Protein AF-0000000071262273 (afdb_homodimer)

Nearest PDB structures (foldseek):
  4j1u-assembly2_D  TM=9.466E-01  e=1.920E-08  Mus musculus
  5w3m-assembly1_E  TM=9.403E-01  e=1.815E-08  Mus musculus
  6rps-assembly2_N  TM=9.252E-01  e=4.199E-08  Homo sapiens
  7s13-assembly2_I  TM=9.298E-01  e=4.441E-08  Rattus
  7s13-assembly1_H  TM=9.304E-01  e=6.211E-08  Rattus

pLDDT: mean 93.53, std 7.14, range [60.22, 98.75]

Organism: Cyprinus carpio (NCBI:txid7962)

Solvent-accessible surface area (backbone atoms only — not comparable to full-atom values): 9678 Å² total; per-residue (Å²): 122,80,54,79,36,57,34,35,29,36,39,35,36,32,67,50,94,59,58,58,60,75,39,22,38,34,35,34,30,25,33,79,89,53,68,80,38,75,45,32,39,40,44,27,60,89,55,74,48,56,34,77,93,43,47,89,38,46,48,77,50,72,42,75,92,70,22,28,42,33,44,35,40,44,79,40,44,75,86,67,43,30,28,62,31,35,25,57,44,72,131,121,82,54,79,36,56,34,37,30,37,40,35,37,33,67,51,92,58,59,58,61,75,40,23,39,33,35,33,30,26,32,79,88,52,68,78,38,76,43,33,37,41,43,27,60,89,56,74,49,56,34,76,94,43,47,89,38,46,49,78,49,73,42,76,91,70,23,26,42,34,46,36,39,43,78,40,45,74,86,67,42,31,26,63,31,33,25,56,45,71,131

InterPro domains:
  IPR013106 Immunoglobulin V-set domain [PF07686] (8-87)
  IPR013106 Immunoglobulin V-set domain [SM00406] (9-88)
  IPR013783 Immunoglobulin-like fold [G3DSA:2.60.40.10] (1-91)
  IPR036179 Immunoglobulin-like domain superfamily [SSF48726] (4-88)
  IPR050199 Immunoglobulin Heavy Variable [PTHR23266] (4-90)

Structure (mmCIF, N/CA/C/O backbone):
data_AF-0000000071262273-model_v1
#
loop_
_entity.id
_entity.type
_entity.pdbx_description
1 polymer 'Immunoglobulin heavy variable 5-1'
#
loop_
_atom_site.group_PDB
_atom_site.id
_atom_site.type_symbol
_atom_site.label_atom_id
_atom_site.label_alt_id
_atom_site.label_comp_id
_atom_site.label_asym_id
_atom_site.label_entity_id
_atom_site.label_seq_id
_atom_site.pdbx_PDB_ins_code
_atom_site.Cartn_x
_atom_site.Cartn_y
_atom_site.Cartn_z
_atom_site.occupancy
_atom_site.B_iso_or_equiv
_atom_site.auth_seq_id
_atom_site.auth_comp_id
_atom_site.auth_asym_id
_atom_site.auth_atom_id
_atom_site.pdbx_PDB_model_num
ATOM 1 N N . SER A 1 1 ? -9.414 20.812 9.547 1 61.47 1 SER A N 1
ATOM 2 C CA . SER A 1 1 ? -10.055 19.625 8.969 1 61.47 1 SER A CA 1
ATOM 3 C C . SER A 1 1 ? -9.016 18.594 8.531 1 61.47 1 SER A C 1
ATOM 5 O O . SER A 1 1 ? -7.988 18.953 7.949 1 61.47 1 SER A O 1
ATOM 7 N N . TYR A 1 2 ? -9.078 17.453 9.195 1 78.38 2 TYR A N 1
ATOM 8 C CA . TYR A 1 2 ? -8.172 16.359 8.891 1 78.38 2 TYR A CA 1
ATOM 9 C C . TYR A 1 2 ? -8.727 15.484 7.77 1 78.38 2 TYR A C 1
ATOM 11 O O . TYR A 1 2 ? -9.688 14.742 7.973 1 78.38 2 TYR A O 1
ATOM 19 N N . VAL A 1 3 ? -8.375 15.805 6.555 1 87.94 3 VAL A N 1
ATOM 20 C CA . VAL A 1 3 ? -8.844 15.062 5.395 1 87.94 3 VAL A CA 1
ATOM 21 C C . VAL A 1 3 ? -7.836 13.977 5.035 1 87.94 3 VAL A C 1
ATOM 23 O O . VAL A 1 3 ? -6.664 14.266 4.777 1 87.94 3 VAL A O 1
ATOM 26 N N . LEU A 1 4 ? -8.352 12.742 5.129 1 90.81 4 LEU A N 1
ATOM 27 C CA . LEU A 1 4 ? -7.5 11.641 4.691 1 90.81 4 LEU A CA 1
ATOM 28 C C . LEU A 1 4 ? -7.406 11.594 3.17 1 90.81 4 LEU A C 1
ATOM 30 O O . LEU A 1 4 ? -8.43 11.633 2.48 1 90.81 4 LEU A O 1
ATOM 34 N N . THR A 1 5 ? -6.234 11.648 2.68 1 93.94 5 THR A N 1
ATOM 35 C CA . THR A 1 5 ? -5.992 11.641 1.242 1 93.94 5 THR A CA 1
ATOM 36 C C . THR A 1 5 ? -5.207 10.398 0.833 1 93.94 5 THR A C 1
ATOM 38 O O . THR A 1 5 ? -4.422 9.867 1.622 1 93.94 5 THR A O 1
ATOM 41 N N . GLN A 1 6 ? -5.449 9.93 -0.366 1 94.19 6 GLN A N 1
ATOM 42 C CA . GLN A 1 6 ? -4.723 8.773 -0.88 1 94.19 6 GLN A CA 1
ATOM 43 C C . GLN A 1 6 ? -3.361 9.18 -1.434 1 94.19 6 GLN A C 1
ATOM 45 O O . GLN A 1 6 ? -3.182 10.312 -1.893 1 94.19 6 GLN A O 1
ATOM 50 N N . PRO A 1 7 ? -2.451 8.25 -1.401 1 96.5 7 PRO A N 1
ATOM 51 C CA . PRO A 1 7 ? -1.136 8.57 -1.963 1 96.5 7 PRO A CA 1
ATOM 52 C C . PRO A 1 7 ? -1.163 8.711 -3.482 1 96.5 7 PRO A C 1
ATOM 54 O O . PRO A 1 7 ? -2.102 8.25 -4.133 1 96.5 7 PRO A O 1
ATOM 57 N N . GLU A 1 8 ? -0.146 9.398 -3.941 1 97.31 8 GLU A N 1
ATOM 58 C CA . GLU A 1 8 ? -0.001 9.562 -5.383 1 97.31 8 GLU A CA 1
ATOM 59 C C . GLU A 1 8 ? 0.471 8.273 -6.047 1 97.31 8 GLU A C 1
ATOM 61 O O . GLU A 1 8 ? 0.018 7.926 -7.141 1 97.31 8 GLU A O 1
ATOM 66 N N . SER A 1 9 ? 1.426 7.633 -5.41 1 98.31 9 SER A N 1
ATOM 67 C CA . SER A 1 9 ? 1.981 6.422 -6.004 1 98.31 9 SER A CA 1
ATOM 68 C C . SER A 1 9 ? 2.574 5.504 -4.941 1 98.31 9 SER A C 1
ATOM 70 O O . SER A 1 9 ? 2.816 5.93 -3.809 1 98.31 9 SER A O 1
ATOM 72 N N . LEU A 1 10 ? 2.773 4.223 -5.328 1 98.38 10 LEU A N 1
ATOM 73 C CA . LEU A 1 10 ? 3.453 3.287 -4.441 1 98.38 10 LEU A CA 1
ATOM 74 C C . LEU A 1 10 ? 4.266 2.275 -5.242 1 98.38 10 LEU A C 1
ATOM 76 O O . LEU A 1 10 ? 3.996 2.049 -6.426 1 98.38 10 LEU A O 1
ATOM 80 N N . THR A 1 11 ? 5.234 1.743 -4.66 1 98.75 11 THR A N 1
ATOM 81 C CA . THR A 1 11 ? 6.047 0.624 -5.117 1 98.75 11 THR A CA 1
ATOM 82 C C . THR A 1 11 ? 6.16 -0.443 -4.031 1 98.75 11 THR A C 1
ATOM 84 O O . THR A 1 11 ? 6.582 -0.155 -2.912 1 98.75 11 THR A O 1
ATOM 87 N N . ILE A 1 12 ? 5.789 -1.612 -4.391 1 98.44 12 ILE A N 1
ATOM 88 C CA . ILE A 1 12 ? 5.785 -2.709 -3.428 1 98.44 12 ILE A CA 1
ATOM 89 C C . ILE A 1 12 ? 6.695 -3.832 -3.924 1 98.44 12 ILE A C 1
ATOM 91 O O . ILE A 1 12 ? 6.613 -4.234 -5.086 1 98.44 12 ILE A O 1
ATOM 95 N N . ASN A 1 13 ? 7.551 -4.273 -3.1 1 98.69 13 ASN A N 1
ATOM 96 C CA . ASN A 1 13 ? 8.492 -5.34 -3.436 1 98.69 13 ASN A CA 1
ATOM 97 C C . ASN A 1 13 ? 8.086 -6.664 -2.795 1 98.69 13 ASN A C 1
ATOM 99 O O . ASN A 1 13 ? 7.984 -6.762 -1.57 1 98.69 13 ASN A O 1
ATOM 103 N N . CYS A 1 14 ? 7.91 -7.641 -3.543 1 97.69 14 CYS A N 1
ATOM 104 C CA . CYS A 1 14 ? 7.645 -9.016 -3.141 1 97.69 14 CYS A CA 1
ATOM 105 C C . CYS A 1 14 ? 8.867 -9.898 -3.367 1 97.69 14 CYS A C 1
ATOM 107 O O . CYS A 1 14 ? 9.148 -10.305 -4.496 1 97.69 14 CYS A O 1
ATOM 109 N N . LYS A 1 15 ? 9.523 -10.133 -2.326 1 97.06 15 LYS A N 1
ATOM 110 C CA . LYS A 1 15 ? 10.68 -11.031 -2.393 1 97.06 15 LYS A CA 1
ATOM 111 C C . LYS A 1 15 ? 10.258 -12.484 -2.219 1 97.06 15 LYS A C 1
ATOM 113 O O . LYS A 1 15 ? 9.547 -12.82 -1.269 1 97.06 15 LYS A O 1
ATOM 118 N N . VAL A 1 16 ? 10.719 -13.266 -3.137 1 95.5 16 VAL A N 1
ATOM 119 C CA . VAL A 1 16 ? 10.258 -14.648 -3.107 1 95.5 16 VAL A CA 1
ATOM 120 C C . VAL A 1 16 ? 11.461 -15.586 -2.979 1 95.5 16 VAL A C 1
ATOM 122 O O . VAL A 1 16 ? 12.602 -15.18 -3.213 1 95.5 16 VAL A O 1
ATOM 125 N N . SER A 1 17 ? 11.141 -16.766 -2.482 1 94.62 17 SER A N 1
ATOM 126 C CA . SER A 1 17 ? 12.188 -17.766 -2.338 1 94.62 17 SER A CA 1
ATOM 127 C C . SER A 1 17 ? 12.297 -18.625 -3.59 1 94.62 17 SER A C 1
ATOM 129 O O . SER A 1 17 ? 13.266 -19.375 -3.748 1 94.62 17 SER A O 1
ATOM 131 N N . TYR A 1 18 ? 11.336 -18.594 -4.469 1 93.31 18 TYR A N 1
ATOM 132 C CA . TYR A 1 18 ? 11.359 -19.359 -5.715 1 93.31 18 TYR A CA 1
ATOM 133 C C . TYR A 1 18 ? 11.938 -18.531 -6.852 1 93.31 18 TYR A C 1
ATOM 135 O O . TYR A 1 18 ? 12.125 -17.312 -6.715 1 93.31 18 TYR A O 1
ATOM 143 N N . SER A 1 19 ? 12.219 -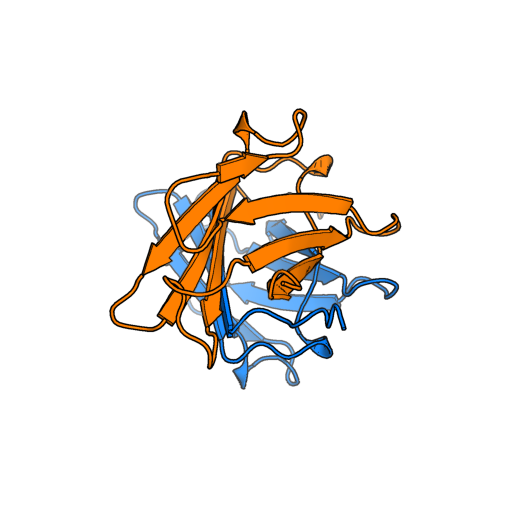19.281 -8.016 1 91.94 19 SER A N 1
ATOM 144 C CA . SER A 1 19 ? 12.688 -18.594 -9.211 1 91.94 19 SER A CA 1
ATOM 145 C C . SER A 1 19 ? 11.555 -17.812 -9.883 1 91.94 19 SER A C 1
ATOM 147 O O . SER A 1 19 ? 10.562 -18.406 -10.32 1 91.94 19 SER A O 1
ATOM 149 N N . VAL A 1 20 ? 11.789 -16.516 -10.086 1 93.19 20 VAL A N 1
ATOM 150 C CA . VAL A 1 20 ? 10.75 -15.672 -10.664 1 93.19 20 VAL A CA 1
ATOM 151 C C . VAL A 1 20 ? 10.656 -15.914 -12.172 1 93.19 20 VAL A C 1
ATOM 153 O O . VAL A 1 20 ? 9.734 -15.43 -12.828 1 93.19 20 VAL A O 1
ATOM 156 N N . THR A 1 21 ? 11.562 -16.656 -12.742 1 90.56 21 THR A N 1
ATOM 157 C CA . THR A 1 21 ? 11.516 -17 -14.156 1 90.56 21 THR A CA 1
ATOM 158 C C . THR A 1 21 ? 10.883 -18.375 -14.359 1 90.56 21 THR A C 1
ATOM 160 O O . THR A 1 21 ? 10.539 -18.75 -15.477 1 90.56 21 THR A O 1
ATOM 163 N N . SER A 1 22 ? 10.695 -19.141 -13.297 1 91.25 22 SER A N 1
ATOM 164 C CA . SER A 1 22 ? 10.125 -20.484 -13.391 1 91.25 22 SER A CA 1
ATOM 165 C C . SER A 1 22 ? 8.672 -20.5 -12.93 1 91.25 22 SER A C 1
ATOM 167 O O . SER A 1 22 ? 7.887 -21.344 -13.375 1 91.25 22 SER A O 1
ATOM 169 N N . TYR A 1 23 ? 8.391 -19.641 -12.031 1 92.62 23 TYR A N 1
ATOM 170 C CA . TYR A 1 23 ? 7.043 -19.609 -11.469 1 92.62 23 TYR A CA 1
ATOM 171 C C . TYR A 1 23 ? 6.41 -18.234 -11.617 1 92.62 23 TYR A C 1
ATOM 173 O O . TYR A 1 23 ? 7.105 -17.219 -11.57 1 92.62 23 TYR A O 1
ATOM 181 N N . GLY A 1 24 ? 5.098 -18.219 -11.797 1 94.44 24 GLY A N 1
ATOM 182 C CA . GLY A 1 24 ? 4.34 -16.984 -11.859 1 94.44 24 GLY A CA 1
ATOM 183 C C . GLY A 1 24 ? 3.924 -16.469 -10.5 1 94.44 24 GLY A C 1
ATOM 184 O O . GLY A 1 24 ? 3.936 -17.219 -9.516 1 94.44 24 GLY A O 1
ATOM 185 N N . THR A 1 25 ? 3.6 -15.273 -10.469 1 96.19 25 THR A N 1
ATOM 186 C CA . THR A 1 25 ? 3.154 -14.633 -9.234 1 96.19 25 THR A CA 1
ATOM 187 C C . THR A 1 25 ? 1.899 -13.805 -9.477 1 96.19 25 THR A C 1
ATOM 189 O O . THR A 1 25 ? 1.844 -13.016 -10.43 1 96.19 25 THR A O 1
ATOM 192 N N . ASP A 1 26 ? 0.919 -13.969 -8.664 1 97.25 26 ASP A N 1
ATOM 193 C CA . ASP A 1 26 ? -0.304 -13.172 -8.664 1 97.25 26 ASP A CA 1
ATOM 194 C C . ASP A 1 26 ? -0.226 -12.039 -7.633 1 97.25 26 ASP A C 1
ATOM 196 O O . ASP A 1 26 ? 0.326 -12.227 -6.547 1 97.25 26 ASP A O 1
ATOM 200 N N . TRP A 1 27 ? -0.804 -10.898 -8 1 97.38 27 TRP A N 1
ATOM 201 C CA . TRP A 1 27 ? -1.052 -9.828 -7.043 1 97.38 27 TRP A CA 1
ATOM 202 C C . TRP A 1 27 ? -2.541 -9.703 -6.738 1 97.38 27 TRP A C 1
ATOM 204 O O . TRP A 1 27 ? -3.373 -9.773 -7.648 1 97.38 27 TRP A O 1
ATOM 214 N N . ILE A 1 28 ? -2.824 -9.492 -5.43 1 97.25 28 ILE A N 1
ATOM 215 C CA . ILE A 1 28 ? -4.188 -9.367 -4.926 1 97.25 28 ILE A CA 1
ATOM 216 C C . ILE A 1 28 ? -4.281 -8.164 -3.986 1 97.25 28 ILE A C 1
ATOM 218 O O . ILE A 1 28 ? -3.361 -7.906 -3.207 1 97.25 28 ILE A O 1
ATOM 222 N N . GLY A 1 29 ? -5.348 -7.477 -4.094 1 96.69 29 GLY A N 1
ATOM 223 C CA . GLY A 1 29 ? -5.605 -6.34 -3.223 1 96.69 29 GLY A CA 1
ATOM 224 C C . GLY A 1 29 ? -6.926 -6.441 -2.484 1 96.69 29 GLY A C 1
ATOM 225 O O . GLY A 1 29 ? -7.898 -6.984 -3.012 1 96.69 29 GLY A O 1
ATOM 226 N N . GLN A 1 30 ? -6.938 -5.895 -1.326 1 95.5 30 GLN A N 1
ATOM 227 C CA . GLN A 1 30 ? -8.164 -5.785 -0.544 1 95.5 30 GLN A CA 1
ATOM 228 C C . GLN A 1 30 ? -8.406 -4.344 -0.103 1 95.5 30 GLN A C 1
ATOM 230 O O . GLN A 1 30 ? -7.855 -3.896 0.906 1 95.5 30 GLN A O 1
ATOM 235 N N . PRO A 1 31 ? -9.266 -3.607 -0.92 1 95 31 PRO A N 1
ATOM 236 C CA . PRO A 1 31 ? -9.625 -2.262 -0.469 1 95 31 PRO A CA 1
ATOM 237 C C . PRO A 1 31 ? -10.273 -2.256 0.912 1 95 31 PRO A C 1
ATOM 239 O O . PRO A 1 31 ? -10.836 -3.27 1.34 1 95 31 PRO A O 1
ATOM 242 N N . ALA A 1 32 ? -10.156 -1.134 1.57 1 91.94 32 ALA A N 1
ATOM 243 C CA . ALA A 1 32 ? -10.703 -1.036 2.92 1 91.94 32 ALA A CA 1
ATOM 244 C C . ALA A 1 32 ? -12.188 -1.408 2.938 1 91.94 32 ALA A C 1
ATOM 246 O O . ALA A 1 32 ? -12.977 -0.872 2.158 1 91.94 32 ALA A O 1
ATOM 247 N N . GLY A 1 33 ? -12.508 -2.326 3.785 1 90.62 33 GLY A N 1
ATOM 248 C CA . GLY A 1 33 ? -13.898 -2.709 3.982 1 90.62 33 GLY A CA 1
ATOM 249 C C . GLY A 1 33 ? -14.453 -3.539 2.842 1 90.62 33 GLY A C 1
ATOM 250 O O . GLY A 1 33 ? -15.664 -3.785 2.779 1 90.62 33 GLY A O 1
ATOM 251 N N . LYS A 1 34 ? -13.727 -3.963 1.863 1 94.31 34 LYS A N 1
ATOM 252 C CA . LYS A 1 34 ? -14.203 -4.691 0.691 1 94.31 34 LYS A CA 1
ATOM 253 C C . LYS A 1 34 ? -13.539 -6.062 0.591 1 94.31 34 LYS A C 1
ATOM 255 O O . LYS A 1 34 ? -12.664 -6.395 1.39 1 94.31 34 LYS A O 1
ATOM 260 N N . ALA A 1 35 ? -14.016 -6.859 -0.325 1 94.94 35 ALA A N 1
ATOM 261 C CA . ALA A 1 35 ? -13.484 -8.203 -0.545 1 94.94 35 ALA A CA 1
ATOM 262 C C . ALA A 1 35 ? -12.172 -8.148 -1.32 1 94.94 35 ALA A C 1
ATOM 264 O O . ALA A 1 35 ? -11.836 -7.129 -1.922 1 94.94 35 ALA A O 1
ATOM 265 N N . LEU A 1 36 ? -11.445 -9.273 -1.26 1 96.06 36 LEU A N 1
ATOM 266 C CA . LEU A 1 36 ? -10.219 -9.438 -2.031 1 96.06 36 LEU A CA 1
ATOM 267 C C . LEU A 1 36 ? -10.5 -9.305 -3.525 1 96.06 36 LEU A C 1
ATOM 269 O O . LEU A 1 36 ? -11.516 -9.789 -4.02 1 96.06 36 LEU A O 1
ATOM 273 N N . GLU A 1 37 ? -9.586 -8.664 -4.184 1 96.62 37 GLU A N 1
ATOM 274 C CA . GLU A 1 37 ? -9.695 -8.492 -5.629 1 96.62 37 GLU A CA 1
ATOM 275 C C . GLU A 1 37 ? -8.375 -8.805 -6.328 1 96.62 37 GLU A C 1
ATOM 277 O O . GLU A 1 37 ? -7.316 -8.352 -5.895 1 96.62 37 GLU A O 1
ATOM 282 N N . TRP A 1 38 ? -8.516 -9.523 -7.434 1 97.44 38 TRP A N 1
ATOM 283 C CA . TRP A 1 38 ? -7.34 -9.82 -8.242 1 97.44 38 TRP A CA 1
ATOM 284 C C . TRP A 1 38 ? -6.875 -8.586 -9 1 97.44 38 TRP A C 1
ATOM 286 O O . TRP A 1 38 ? -7.691 -7.859 -9.578 1 97.44 38 TRP A O 1
ATOM 296 N N . ILE A 1 39 ? -5.52 -8.305 -9.008 1 97.69 39 ILE A N 1
ATOM 297 C CA . ILE A 1 39 ? -4.938 -7.152 -9.688 1 97.69 39 ILE A CA 1
ATOM 298 C C . ILE A 1 39 ? -4.305 -7.594 -11 1 97.69 39 ILE A C 1
ATOM 300 O O . ILE A 1 39 ? -4.574 -7.012 -12.055 1 97.69 39 ILE A O 1
ATOM 304 N N . GLY A 1 40 ? -3.451 -8.617 -10.898 1 97.5 40 GLY A N 1
ATOM 305 C CA . GLY A 1 40 ? -2.744 -9.102 -12.07 1 97.5 40 GLY A CA 1
ATOM 306 C C . GLY A 1 40 ? -1.791 -10.242 -11.766 1 97.5 40 GLY A C 1
ATOM 307 O O . GLY A 1 40 ? -1.621 -10.617 -10.609 1 97.5 40 GLY A O 1
ATOM 308 N N . VAL A 1 41 ? -1.185 -10.773 -12.859 1 96.94 41 VAL A N 1
ATOM 309 C CA . VAL A 1 41 ? -0.263 -11.898 -12.742 1 96.94 41 VAL A CA 1
ATOM 310 C C . VAL A 1 41 ? 0.901 -11.719 -13.711 1 96.94 41 VAL A C 1
ATOM 312 O O . VAL A 1 41 ? 0.721 -11.203 -14.82 1 96.94 41 VAL A O 1
ATOM 315 N N . ILE A 1 42 ? 2.062 -12.094 -13.234 1 96.38 42 ILE A N 1
ATOM 316 C CA . ILE A 1 42 ? 3.232 -12.219 -14.102 1 96.38 42 ILE A CA 1
ATOM 317 C C . ILE A 1 42 ? 3.664 -13.68 -14.172 1 96.38 42 ILE A C 1
ATOM 319 O O . ILE A 1 42 ? 3.939 -14.305 -13.148 1 96.38 42 ILE A O 1
ATOM 323 N N . TRP A 1 43 ? 3.68 -14.211 -15.328 1 94 43 TRP A N 1
ATOM 324 C CA . TRP A 1 43 ? 4.074 -15.602 -15.5 1 94 43 TRP A CA 1
ATOM 325 C C . TRP A 1 43 ? 5.582 -15.711 -15.719 1 94 43 TRP A C 1
ATOM 327 O O . TRP A 1 43 ? 6.266 -14.711 -15.922 1 94 43 TRP A O 1
ATOM 337 N N . SER A 1 44 ? 6.223 -16.969 -15.43 1 81.31 44 SER A N 1
ATOM 338 C CA . SER A 1 44 ? 7.648 -17.25 -15.539 1 81.31 44 SER A CA 1
ATOM 339 C C . SER A 1 44 ? 8.18 -16.906 -16.922 1 81.31 44 SER A C 1
ATOM 341 O O . SER A 1 44 ? 9.305 -16.422 -17.062 1 81.31 44 SER A O 1
ATOM 343 N N . THR A 1 45 ? 7.477 -17.297 -17.859 1 75.94 45 THR A N 1
ATOM 344 C CA . THR A 1 45 ? 7.879 -16.969 -19.219 1 75.94 45 THR A CA 1
ATOM 345 C C . THR A 1 45 ? 7.312 -15.609 -19.625 1 75.94 45 THR A C 1
ATOM 347 O O . THR A 1 45 ? 6.715 -14.906 -18.812 1 75.94 45 THR A O 1
ATOM 350 N N . ARG A 1 46 ? 7.113 -15.375 -20.734 1 69.38 46 ARG A N 1
ATOM 351 C CA . ARG A 1 46 ? 6.527 -14.172 -21.312 1 69.38 46 ARG A CA 1
ATOM 352 C C . ARG A 1 46 ? 5.027 -14.109 -21.047 1 69.38 46 ARG A C 1
ATOM 354 O O . ARG A 1 46 ? 4.363 -15.148 -20.969 1 69.38 46 ARG A O 1
ATOM 361 N N . GLY A 1 47 ? 4.586 -13.094 -20.344 1 89.88 47 GLY A N 1
ATOM 362 C CA . GLY A 1 47 ? 3.158 -12.828 -20.281 1 89.88 47 GLY A CA 1
ATOM 363 C C . GLY A 1 47 ? 2.754 -12.047 -19.047 1 89.88 47 GLY A C 1
ATOM 364 O O . GLY A 1 47 ? 3.361 -12.195 -17.984 1 89.88 47 GLY A O 1
ATOM 365 N N . LEU A 1 48 ? 1.906 -11.227 -19.219 1 94.38 48 LEU A N 1
ATOM 366 C CA . LEU A 1 48 ? 1.333 -10.336 -18.219 1 94.38 48 LEU A CA 1
ATOM 367 C C . LEU A 1 48 ? -0.168 -10.172 -18.438 1 94.38 48 LEU A C 1
ATOM 369 O O . LEU A 1 48 ? -0.634 -10.125 -19.578 1 94.38 48 LEU A O 1
ATOM 373 N N . ALA A 1 49 ? -0.852 -10.328 -17.344 1 96.31 49 ALA A N 1
ATOM 374 C CA . ALA A 1 49 ? -2.273 -9.992 -17.422 1 96.31 49 ALA A CA 1
ATOM 375 C C . ALA A 1 49 ? -2.697 -9.133 -16.234 1 96.31 49 ALA A C 1
ATOM 377 O O . ALA A 1 49 ? -2.195 -9.305 -15.117 1 96.31 49 ALA A O 1
ATOM 378 N N . TYR A 1 50 ? -3.639 -8.234 -16.547 1 97.5 50 TYR A N 1
ATOM 379 C CA . TYR A 1 50 ? -4.215 -7.371 -15.523 1 97.5 50 TYR A CA 1
ATOM 380 C C . TYR A 1 50 ? -5.734 -7.457 -15.523 1 97.5 50 TYR A C 1
ATOM 382 O O . TYR A 1 50 ? -6.348 -7.711 -16.562 1 97.5 50 TYR A O 1
ATOM 390 N N . LYS A 1 51 ? -6.266 -7.273 -14.273 1 97.31 51 LYS A N 1
ATOM 391 C CA . LYS A 1 51 ? -7.684 -6.922 -14.266 1 97.31 51 LYS A CA 1
ATOM 392 C C . LYS A 1 51 ? -7.949 -5.672 -15.102 1 97.31 51 LYS A C 1
ATOM 394 O O . LYS A 1 51 ? -7.262 -4.66 -14.945 1 97.31 51 LYS A O 1
ATOM 399 N N . ASP A 1 52 ? -8.992 -5.652 -15.883 1 96.88 52 ASP A N 1
ATOM 400 C CA . ASP A 1 52 ? -9.227 -4.602 -16.875 1 96.88 52 ASP A CA 1
ATOM 401 C C . ASP A 1 52 ? -9.336 -3.234 -16.188 1 96.88 52 ASP A C 1
ATOM 403 O O . ASP A 1 52 ? -8.742 -2.26 -16.656 1 96.88 52 ASP A O 1
ATOM 407 N N . SER A 1 53 ? -9.984 -3.145 -15.148 1 94.62 53 SER A N 1
ATOM 408 C CA . SER A 1 53 ? -10.242 -1.86 -14.5 1 94.62 53 SER A CA 1
ATOM 409 C C . SER A 1 53 ? -8.992 -1.326 -13.812 1 94.62 53 SER A C 1
ATOM 411 O O . SER A 1 53 ? -8.945 -0.16 -13.414 1 94.62 53 SER A O 1
ATOM 413 N N . LEU A 1 54 ? -7.91 -2.205 -13.703 1 96 54 LEU A N 1
ATOM 414 C CA . LEU A 1 54 ? -6.727 -1.804 -12.953 1 96 54 LEU A CA 1
ATOM 415 C C . LEU A 1 54 ? -5.5 -1.744 -13.852 1 96 54 LEU A C 1
ATOM 417 O O . LEU A 1 54 ? -4.395 -1.453 -13.391 1 96 54 LEU A O 1
ATOM 421 N N . ARG A 1 55 ? -5.703 -1.957 -15.133 1 95.38 55 ARG A N 1
ATOM 422 C CA . ARG A 1 55 ? -4.598 -2.07 -16.078 1 95.38 55 ARG A CA 1
ATOM 423 C C . ARG A 1 55 ? -3.859 -0.745 -16.219 1 95.38 55 ARG A C 1
ATOM 425 O O . ARG A 1 55 ? -2.646 -0.725 -16.438 1 95.38 55 ARG A O 1
ATOM 432 N N . SER A 1 56 ? -4.574 0.347 -16.109 1 95.12 56 SER A N 1
ATOM 433 C CA . SER A 1 56 ? -3.945 1.65 -16.297 1 95.12 56 SER A CA 1
ATOM 434 C C . SER A 1 56 ? -3.293 2.141 -15.008 1 95.12 56 SER A C 1
ATOM 436 O O . SER A 1 56 ? -2.521 3.102 -15.023 1 95.12 56 SER A O 1
ATOM 438 N N . LYS A 1 57 ? -3.604 1.486 -13.906 1 96.69 57 LYS A N 1
ATOM 439 C CA . LYS A 1 57 ? -3.154 1.958 -12.602 1 96.69 57 LYS A CA 1
ATOM 440 C C . LYS A 1 57 ? -1.875 1.245 -12.164 1 96.69 57 LYS A C 1
ATOM 442 O O . LYS A 1 57 ? -1.048 1.82 -11.453 1 96.69 57 LYS A O 1
ATOM 447 N N . PHE A 1 58 ? -1.733 0.002 -12.625 1 98.12 58 PHE A N 1
ATOM 448 C CA . PHE A 1 58 ? -0.671 -0.807 -12.039 1 98.12 58 PHE A CA 1
ATOM 449 C C . PHE A 1 58 ? 0.269 -1.331 -13.117 1 98.12 58 PHE A C 1
ATOM 451 O O . PHE A 1 58 ? -0.138 -1.517 -14.266 1 98.12 58 PHE A O 1
ATOM 458 N N . SER A 1 59 ? 1.497 -1.593 -12.719 1 97.62 59 SER A N 1
ATOM 459 C CA . SER A 1 59 ? 2.492 -2.334 -13.484 1 97.62 59 SER A CA 1
ATOM 460 C C . SER A 1 59 ? 3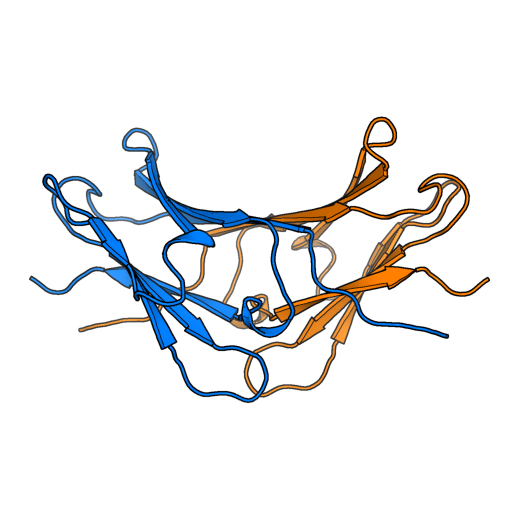.178 -3.391 -12.625 1 97.62 59 SER A C 1
ATOM 462 O O . SER A 1 59 ? 3.465 -3.156 -11.453 1 97.62 59 SER A O 1
ATOM 464 N N . ILE A 1 60 ? 3.381 -4.504 -13.203 1 97.75 60 ILE A N 1
ATOM 465 C CA . ILE A 1 60 ? 4.086 -5.594 -12.539 1 97.75 60 ILE A CA 1
ATOM 466 C C . ILE A 1 60 ? 5.391 -5.891 -13.281 1 97.75 60 ILE A C 1
ATOM 468 O O . ILE A 1 60 ? 5.387 -6.09 -14.5 1 97.75 60 ILE A O 1
ATOM 472 N N . THR A 1 61 ? 6.5 -5.875 -12.562 1 96.88 61 THR A N 1
ATOM 473 C CA . THR A 1 61 ? 7.797 -6.199 -13.141 1 96.88 61 THR A CA 1
ATOM 474 C C . THR A 1 61 ? 8.562 -7.164 -12.25 1 96.88 61 THR A C 1
ATOM 476 O O . THR A 1 61 ? 8.117 -7.484 -11.141 1 96.88 61 THR A O 1
ATOM 479 N N . ARG A 1 62 ? 9.68 -7.715 -12.766 1 95.31 62 ARG A N 1
ATOM 480 C CA . ARG A 1 62 ? 10.516 -8.609 -11.969 1 95.31 62 ARG A CA 1
ATOM 481 C C . ARG A 1 62 ? 11.969 -8.133 -11.961 1 95.31 62 ARG A C 1
ATOM 483 O O . ARG A 1 62 ? 12.453 -7.594 -12.961 1 95.31 62 ARG A O 1
ATOM 490 N N . ASP A 1 63 ? 12.547 -8.227 -10.867 1 95.38 63 ASP A N 1
ATOM 491 C CA . ASP A 1 63 ? 13.992 -8.156 -10.727 1 95.38 63 ASP A CA 1
ATOM 492 C C . ASP A 1 63 ? 14.594 -9.539 -10.477 1 95.38 63 ASP A C 1
ATOM 494 O O . ASP A 1 63 ? 14.586 -10.039 -9.352 1 95.38 63 ASP A O 1
ATOM 498 N N . THR A 1 64 ? 15.148 -10.148 -11.492 1 93.69 64 THR A N 1
ATOM 499 C CA . THR A 1 64 ? 15.594 -11.531 -11.445 1 93.69 64 THR A CA 1
ATOM 500 C C . THR A 1 64 ? 16.812 -11.68 -10.531 1 93.69 64 THR A C 1
ATOM 502 O O . THR A 1 64 ? 16.984 -12.711 -9.883 1 93.69 64 THR A O 1
ATOM 505 N N . SER A 1 65 ? 17.625 -10.625 -10.461 1 95.38 65 SER A N 1
ATOM 506 C CA . SER A 1 65 ? 18.844 -10.703 -9.664 1 95.38 65 SER A CA 1
ATOM 507 C C . SER A 1 65 ? 18.531 -10.859 -8.18 1 95.38 65 SER A C 1
ATOM 509 O O . SER A 1 65 ? 19.297 -11.492 -7.441 1 95.38 65 SER A O 1
ATOM 511 N N . SER A 1 66 ? 17.391 -10.352 -7.699 1 95.69 66 SER A N 1
ATOM 512 C CA . SER A 1 66 ? 17.031 -10.438 -6.285 1 95.69 66 SER A CA 1
ATOM 513 C C . SER A 1 66 ? 15.797 -11.305 -6.078 1 95.69 66 SER A C 1
ATOM 515 O O . SER A 1 66 ? 15.258 -11.383 -4.973 1 95.69 66 SER A O 1
ATOM 517 N N . ASN A 1 67 ? 15.305 -11.961 -7.117 1 95.56 67 ASN A N 1
ATOM 518 C CA . ASN A 1 67 ? 14.078 -12.742 -7.098 1 95.56 67 ASN A CA 1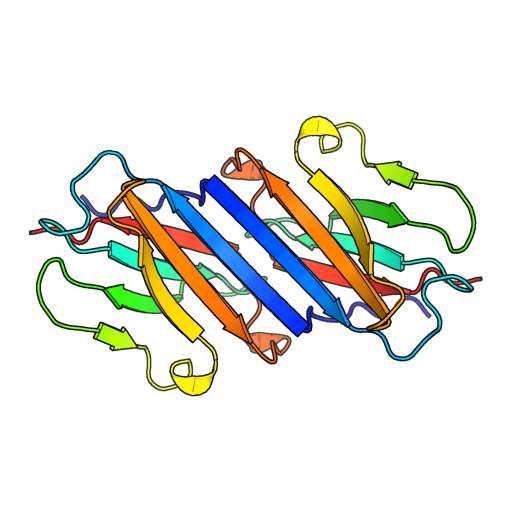
ATOM 519 C C . ASN A 1 67 ? 12.93 -11.969 -6.449 1 95.56 67 ASN A C 1
ATOM 521 O O . ASN A 1 67 ? 12.289 -12.469 -5.52 1 95.56 67 ASN A O 1
ATOM 525 N N . THR A 1 68 ? 12.75 -10.805 -7.02 1 97.06 68 THR A N 1
ATOM 526 C CA . THR A 1 68 ? 11.727 -9.898 -6.508 1 97.06 68 THR A CA 1
ATOM 527 C C . THR A 1 68 ? 10.703 -9.57 -7.59 1 97.06 68 THR A C 1
ATOM 529 O O . THR A 1 68 ? 11.07 -9.281 -8.734 1 97.06 68 THR A O 1
ATOM 532 N N . ILE A 1 69 ? 9.422 -9.688 -7.215 1 97.38 69 ILE A N 1
ATOM 533 C CA . ILE A 1 69 ? 8.336 -9.195 -8.062 1 97.38 69 ILE A CA 1
ATOM 534 C C . ILE A 1 69 ? 7.855 -7.84 -7.547 1 97.38 69 ILE A C 1
ATOM 536 O O . ILE A 1 69 ? 7.594 -7.68 -6.355 1 97.38 69 ILE A O 1
ATOM 540 N N . ILE A 1 70 ? 7.754 -6.859 -8.484 1 98.44 70 ILE A N 1
ATOM 541 C CA . ILE A 1 70 ? 7.473 -5.484 -8.086 1 98.44 70 ILE A CA 1
ATOM 542 C C . ILE A 1 70 ? 6.105 -5.062 -8.625 1 98.44 70 ILE A C 1
ATOM 544 O O . ILE A 1 70 ? 5.82 -5.227 -9.812 1 98.44 70 ILE A O 1
ATOM 548 N N . LEU A 1 71 ? 5.254 -4.598 -7.715 1 98.56 71 LEU A N 1
ATOM 549 C CA . LEU A 1 71 ? 4.008 -3.949 -8.094 1 98.56 71 LEU A CA 1
ATOM 550 C C . LEU A 1 71 ? 4.125 -2.432 -7.984 1 98.56 71 LEU A C 1
ATOM 552 O O . LEU A 1 71 ? 4.488 -1.91 -6.926 1 98.56 71 LEU A O 1
ATOM 556 N N . GLN A 1 72 ? 3.873 -1.742 -9.039 1 98.69 72 GLN A N 1
ATOM 557 C CA . GLN A 1 72 ? 3.895 -0.283 -9.031 1 98.69 72 GLN A CA 1
ATOM 558 C C . GLN A 1 72 ? 2.518 0.287 -9.359 1 98.69 72 GLN A C 1
ATOM 560 O O . GLN A 1 72 ? 1.901 -0.096 -10.359 1 98.69 72 GLN A O 1
ATOM 565 N N . GLY A 1 73 ? 2.043 1.176 -8.492 1 98.31 73 GLY A N 1
ATOM 566 C CA . GLY A 1 73 ? 0.821 1.922 -8.742 1 98.31 73 GLY A CA 1
ATOM 567 C C . GLY A 1 73 ? 1.06 3.404 -8.953 1 98.31 73 GLY A C 1
ATOM 568 O O . GLY A 1 73 ? 1.919 4 -8.297 1 98.31 73 GLY A O 1
ATOM 569 N N . LYS A 1 74 ? 0.259 3.967 -9.789 1 97.38 74 LYS A N 1
ATOM 570 C CA . LYS A 1 74 ? 0.389 5.395 -10.062 1 97.38 74 LYS A CA 1
ATOM 571 C C . LYS A 1 74 ? -0.973 6.082 -10.062 1 97.38 74 LYS A C 1
ATOM 573 O O . LYS A 1 74 ? -2 5.434 -10.281 1 97.38 74 LYS A O 1
ATOM 578 N N . ASN A 1 75 ? -0.885 7.406 -9.797 1 95.56 75 ASN A N 1
ATOM 579 C CA . ASN A 1 75 ? -2.102 8.211 -9.789 1 95.56 75 ASN A CA 1
ATOM 580 C C . ASN A 1 75 ? -3.221 7.527 -9.008 1 95.56 75 ASN A C 1
ATOM 582 O O . ASN A 1 75 ? -4.336 7.383 -9.508 1 95.56 75 ASN A O 1
ATOM 586 N N . MET A 1 76 ? -2.824 7.141 -7.816 1 94.38 76 MET A N 1
ATOM 587 C CA . MET A 1 76 ? -3.705 6.309 -7.004 1 94.38 76 MET A CA 1
ATOM 588 C C . MET A 1 76 ? -4.914 7.102 -6.523 1 94.38 76 MET A C 1
ATOM 590 O O . MET A 1 76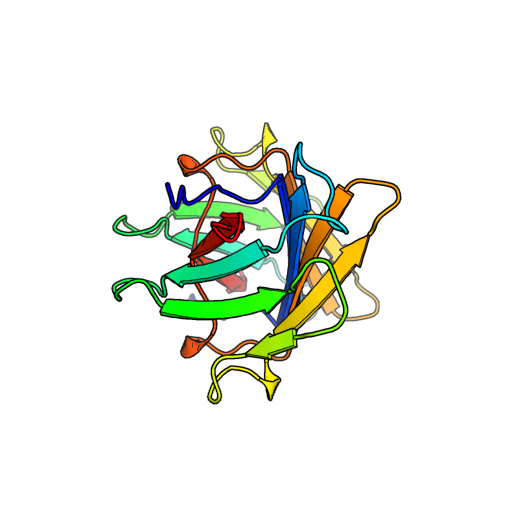 ? -4.766 8.203 -5.992 1 94.38 76 MET A O 1
ATOM 594 N N . GLN A 1 77 ? -6.141 6.527 -6.734 1 91.88 77 GLN A N 1
ATOM 595 C CA . GLN A 1 77 ? -7.391 7.031 -6.168 1 91.88 77 GLN A CA 1
ATOM 596 C C . GLN A 1 77 ? -7.824 6.199 -4.969 1 91.88 77 GLN A C 1
ATOM 598 O O . GLN A 1 77 ? -7.281 5.121 -4.723 1 91.88 77 GLN A O 1
ATOM 603 N N . ALA A 1 78 ? -8.781 6.734 -4.281 1 86.06 78 ALA A N 1
ATOM 604 C CA . ALA A 1 78 ? -9.25 6.059 -3.076 1 86.06 78 ALA A CA 1
ATOM 605 C C . ALA A 1 78 ? -9.641 4.613 -3.373 1 86.06 78 ALA A C 1
ATOM 607 O O . ALA A 1 78 ? -9.367 3.713 -2.578 1 86.06 78 ALA A O 1
ATOM 608 N N . GLU A 1 79 ? -10.188 4.398 -4.547 1 87.19 79 GLU A N 1
ATOM 609 C CA . GLU A 1 79 ? -10.695 3.076 -4.902 1 87.19 79 GLU A CA 1
ATOM 610 C C . GLU A 1 79 ? -9.562 2.121 -5.25 1 87.19 79 GLU A C 1
ATOM 612 O O . GLU A 1 79 ? -9.758 0.905 -5.297 1 87.19 79 GLU A O 1
ATOM 617 N N . ASP A 1 80 ? -8.367 2.711 -5.488 1 91.38 80 ASP A N 1
ATOM 618 C CA . ASP A 1 80 ? -7.227 1.905 -5.898 1 91.38 80 ASP A CA 1
ATOM 619 C C . ASP A 1 80 ? -6.414 1.451 -4.688 1 91.38 80 ASP A C 1
ATOM 621 O O . ASP A 1 80 ? -5.598 0.532 -4.789 1 91.38 80 ASP A O 1
ATOM 625 N N . THR A 1 81 ? -6.609 2.137 -3.578 1 93.5 81 THR A N 1
ATOM 626 C CA . THR A 1 81 ? -5.828 1.813 -2.389 1 93.5 81 THR A CA 1
ATOM 627 C C . THR A 1 81 ? -6.312 0.509 -1.762 1 93.5 81 THR A C 1
ATOM 629 O O . THR A 1 81 ? -7.512 0.237 -1.728 1 93.5 81 THR A O 1
ATOM 632 N N . ALA A 1 82 ? -5.375 -0.304 -1.319 1 96.25 82 ALA A N 1
ATOM 633 C CA . ALA A 1 82 ? -5.688 -1.637 -0.809 1 96.25 82 ALA A CA 1
ATOM 634 C C . ALA A 1 82 ? -4.566 -2.156 0.087 1 96.25 82 ALA A C 1
ATOM 636 O O . ALA A 1 82 ? -3.477 -1.578 0.128 1 96.25 82 ALA A O 1
ATOM 637 N N . VAL A 1 83 ? -4.969 -3.158 0.883 1 97 83 VAL A N 1
ATOM 638 C CA . VAL A 1 83 ? -3.934 -4.051 1.391 1 97 83 VAL A CA 1
ATOM 639 C C . VAL A 1 83 ? -3.482 -5 0.283 1 97 83 VAL A C 1
ATOM 641 O O . VAL A 1 83 ? -4.309 -5.648 -0.366 1 97 83 VAL A O 1
ATOM 644 N N . TYR A 1 84 ? -2.141 -5.121 0.104 1 97.06 84 TYR A N 1
ATOM 645 C CA . TYR A 1 84 ? -1.653 -5.895 -1.031 1 97.06 84 TYR A CA 1
ATOM 646 C C . TYR A 1 84 ? -0.997 -7.191 -0.567 1 97.06 84 TYR A C 1
ATOM 648 O O . TYR A 1 84 ? -0.274 -7.203 0.432 1 97.06 84 TYR A O 1
ATOM 656 N N . TYR A 1 85 ? -1.271 -8.219 -1.338 1 96.88 85 TYR A N 1
ATOM 657 C CA . TYR A 1 85 ? -0.688 -9.547 -1.176 1 96.88 85 TYR A CA 1
ATOM 658 C C . TYR A 1 85 ? -0.154 -10.07 -2.502 1 96.88 85 TYR A C 1
ATOM 660 O O . TYR A 1 85 ? -0.533 -9.586 -3.57 1 96.88 85 TYR A O 1
ATOM 668 N N . PHE A 1 86 ? 0.713 -10.961 -2.379 1 97.06 86 PHE A N 1
ATOM 669 C CA . PHE A 1 86 ? 1.094 -11.703 -3.576 1 97.06 86 PHE A CA 1
ATOM 670 C C . PHE A 1 86 ? 1.092 -13.203 -3.307 1 97.06 86 PHE A C 1
ATOM 672 O O . PHE A 1 86 ? 1.088 -13.633 -2.15 1 97.06 86 PHE A O 1
ATOM 679 N N . ALA A 1 87 ? 0.991 -14 -4.348 1 96.44 87 ALA A N 1
ATOM 680 C CA . ALA A 1 87 ? 1.006 -15.461 -4.242 1 96.44 87 ALA A CA 1
ATOM 681 C C . ALA A 1 87 ? 1.674 -16.094 -5.461 1 96.44 87 ALA A C 1
ATOM 683 O O . ALA A 1 87 ? 1.554 -15.578 -6.578 1 96.44 87 ALA A O 1
ATOM 684 N N . ARG A 1 88 ? 2.354 -17.125 -5.133 1 94.94 88 ARG A N 1
ATOM 685 C CA . ARG A 1 88 ? 2.891 -17.891 -6.254 1 94.94 88 ARG A CA 1
ATOM 686 C C . ARG A 1 88 ? 1.771 -18.516 -7.07 1 94.94 88 ARG A C 1
ATOM 688 O O . ARG A 1 88 ? 0.831 -19.094 -6.508 1 94.94 88 ARG A O 1
ATOM 695 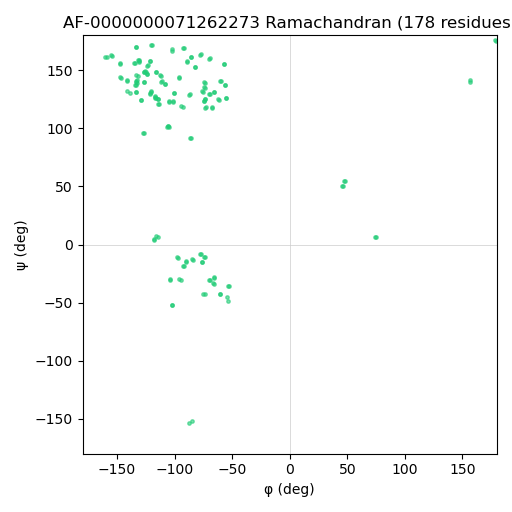N N . GLU A 1 89 ? 1.929 -18.281 -8.32 1 88.94 89 GLU A N 1
ATOM 696 C CA . GLU A 1 89 ? 0.939 -18.906 -9.195 1 88.94 89 GLU A CA 1
ATOM 697 C C . GLU A 1 89 ? 1.091 -20.422 -9.195 1 88.94 89 GLU A C 1
ATOM 699 O O . GLU A 1 89 ? 2.209 -20.953 -9.234 1 88.94 89 GLU A O 1
ATOM 704 N N . SER A 1 90 ? -0.013 -21.172 -8.734 1 75.31 90 SER A N 1
ATOM 705 C CA . SER A 1 90 ? 0.043 -22.641 -8.719 1 75.31 90 SER A CA 1
ATOM 706 C C . SER A 1 90 ? 0.218 -23.203 -10.125 1 75.31 90 SER A C 1
ATOM 708 O O . SER A 1 90 ? -0.231 -22.594 -11.102 1 75.31 90 SER A O 1
ATOM 710 N N . LYS A 1 91 ? 1.326 -24.078 -10.297 1 60.53 91 LYS A N 1
ATOM 711 C CA . LYS A 1 91 ? 1.438 -24.844 -11.531 1 60.53 91 LYS A CA 1
ATOM 712 C C . LYS A 1 91 ? 0.163 -25.641 -11.812 1 60.53 91 LYS A C 1
ATOM 714 O O . LYS A 1 91 ? -0.554 -26.016 -10.875 1 60.53 91 LYS A O 1
ATOM 719 N N . SER B 1 1 ? -1.437 -24.906 -3.58 1 61.88 1 SER B N 1
ATOM 720 C CA . SER B 1 1 ? -1.938 -24.078 -2.492 1 61.88 1 SER B CA 1
ATOM 721 C C . SER B 1 1 ? -1.608 -22.609 -2.725 1 61.88 1 SER B C 1
ATOM 723 O O . SER B 1 1 ? -0.506 -22.281 -3.166 1 61.88 1 SER B O 1
ATOM 725 N N . TYR B 1 2 ? -2.664 -21.812 -2.873 1 78.69 2 TYR B N 1
ATOM 726 C CA . TYR B 1 2 ? -2.531 -20.375 -3.084 1 78.69 2 TYR B CA 1
ATOM 727 C C . TYR B 1 2 ? -2.42 -19.641 -1.756 1 78.69 2 TYR B C 1
ATOM 729 O O . TYR B 1 2 ? -3.408 -19.5 -1.028 1 78.69 2 TYR B O 1
ATOM 737 N N . VAL B 1 3 ? -1.218 -19.438 -1.295 1 88.19 3 VAL B N 1
ATOM 738 C CA . VAL B 1 3 ? -0.97 -18.75 -0.032 1 88.19 3 VAL B CA 1
ATOM 739 C C . VAL B 1 3 ? -0.712 -17.266 -0.291 1 88.19 3 VAL B C 1
ATOM 741 O O . VAL B 1 3 ? 0.203 -16.906 -1.037 1 88.19 3 VAL B O 1
ATOM 744 N N . LEU B 1 4 ? -1.615 -16.484 0.311 1 91.06 4 LEU B N 1
ATOM 745 C CA . LEU B 1 4 ? -1.384 -15.047 0.226 1 91.06 4 LEU B CA 1
ATOM 746 C C . LEU B 1 4 ? -0.255 -14.625 1.159 1 91.06 4 LEU B C 1
ATOM 748 O O . LEU B 1 4 ? -0.254 -14.977 2.34 1 91.06 4 LEU B O 1
ATOM 752 N N . THR B 1 5 ? 0.713 -14.016 0.623 1 94.06 5 THR B N 1
ATOM 753 C CA . THR B 1 5 ? 1.874 -13.562 1.383 1 94.06 5 THR B CA 1
ATOM 754 C C . THR B 1 5 ? 1.982 -12.039 1.354 1 94.06 5 THR B C 1
ATOM 756 O O . THR B 1 5 ? 1.554 -11.398 0.391 1 94.06 5 THR B O 1
ATOM 759 N N . GLN B 1 6 ? 2.506 -11.477 2.408 1 94.25 6 GLN B N 1
ATOM 760 C CA . GLN B 1 6 ? 2.703 -10.031 2.471 1 94.25 6 GLN B CA 1
ATOM 761 C C . GLN B 1 6 ? 3.986 -9.617 1.754 1 94.25 6 GLN B C 1
ATOM 763 O O . GLN B 1 6 ? 4.934 -10.398 1.67 1 94.25 6 GLN B O 1
ATOM 768 N N . PRO B 1 7 ? 3.984 -8.414 1.278 1 96.5 7 PRO B N 1
ATOM 769 C CA . PRO B 1 7 ? 5.207 -7.953 0.62 1 96.5 7 PRO B CA 1
ATOM 770 C C . PRO B 1 7 ? 6.359 -7.742 1.6 1 96.5 7 PRO B C 1
ATOM 772 O O . PRO B 1 7 ? 6.137 -7.629 2.809 1 96.5 7 PRO B O 1
ATOM 775 N N . GLU B 1 8 ? 7.531 -7.73 1.021 1 97.31 8 GLU B N 1
ATOM 776 C CA . GLU B 1 8 ? 8.727 -7.484 1.819 1 97.31 8 GLU B CA 1
ATOM 777 C C . GLU B 1 8 ? 8.844 -6.012 2.195 1 97.31 8 GLU B C 1
ATOM 779 O O . GLU B 1 8 ? 9.242 -5.68 3.312 1 97.31 8 GLU B O 1
ATOM 784 N N . SER B 1 9 ? 8.562 -5.156 1.229 1 98.38 9 SER B N 1
ATOM 785 C CA . SER B 1 9 ? 8.719 -3.727 1.48 1 98.38 9 SER B CA 1
ATOM 786 C C . SER B 1 9 ? 7.82 -2.904 0.563 1 98.38 9 SER B C 1
ATOM 788 O O . SER B 1 9 ? 7.316 -3.412 -0.442 1 98.38 9 SER B O 1
ATOM 790 N N . LEU B 1 10 ? 7.613 -1.63 0.943 1 98.38 10 LEU B N 1
ATOM 791 C CA . LEU B 1 10 ? 6.879 -0.71 0.082 1 98.38 10 LEU B CA 1
ATOM 792 C C . LEU B 1 10 ? 7.398 0.715 0.239 1 98.38 10 LEU B C 1
ATOM 794 O O . LEU B 1 10 ? 8.016 1.048 1.254 1 98.38 10 LEU B O 1
ATOM 798 N N . THR B 1 11 ? 7.219 1.49 -0.704 1 98.75 11 THR B N 1
ATOM 799 C CA . THR B 1 11 ? 7.441 2.932 -0.748 1 98.75 11 THR B CA 1
ATOM 800 C C . THR B 1 11 ? 6.211 3.652 -1.293 1 98.75 11 THR B C 1
ATOM 802 O O . THR B 1 11 ? 5.746 3.352 -2.395 1 98.75 11 THR B O 1
ATOM 805 N N . ILE B 1 12 ? 5.734 4.551 -0.544 1 98.44 12 ILE B N 1
ATOM 806 C CA . ILE B 1 12 ? 4.52 5.273 -0.92 1 98.44 12 ILE B CA 1
ATOM 807 C C . ILE B 1 12 ? 4.816 6.77 -1.003 1 98.44 12 ILE B C 1
ATOM 809 O O . ILE B 1 12 ? 5.434 7.336 -0.1 1 98.44 12 ILE B O 1
ATOM 813 N N . ASN B 1 13 ? 4.445 7.367 -2.047 1 98.75 13 ASN B N 1
ATOM 814 C CA . ASN B 1 13 ? 4.664 8.797 -2.27 1 98.75 13 ASN B CA 1
ATOM 815 C C . ASN B 1 13 ? 3.375 9.594 -2.094 1 98.75 13 ASN B C 1
ATOM 817 O O . ASN B 1 13 ? 2.393 9.359 -2.797 1 98.75 13 ASN B O 1
ATOM 821 N N . CYS B 1 14 ? 3.369 10.508 -1.252 1 97.69 14 CYS B N 1
ATOM 822 C CA . CYS B 1 14 ? 2.305 11.477 -1.012 1 97.69 14 CYS B CA 1
ATOM 823 C C . CYS B 1 14 ? 2.678 12.844 -1.56 1 97.69 14 CYS B C 1
ATOM 825 O O . CYS B 1 14 ? 3.455 13.578 -0.94 1 97.69 14 CYS B O 1
ATOM 827 N N . LYS B 1 15 ? 2.135 13.117 -2.65 1 97.12 15 LYS B N 1
ATOM 828 C CA . LYS B 1 15 ? 2.352 14.438 -3.244 1 97.12 15 LYS B CA 1
ATOM 829 C C . LYS B 1 15 ? 1.331 15.445 -2.727 1 97.12 15 LYS B C 1
ATOM 831 O O . LYS B 1 15 ? 0.126 15.188 -2.752 1 97.12 15 LYS B O 1
ATOM 836 N N . VAL B 1 16 ? 1.88 16.531 -2.281 1 95.62 16 VAL B N 1
ATOM 837 C CA . VAL B 1 16 ? 0.981 17.5 -1.661 1 95.62 16 VAL B CA 1
ATOM 838 C C . VAL B 1 16 ? 1.064 18.828 -2.404 1 95.62 16 VAL B C 1
ATOM 840 O O . VAL B 1 16 ? 1.995 19.062 -3.18 1 95.62 16 VAL B O 1
ATOM 843 N N . SER B 1 17 ? -0.017 19.578 -2.225 1 94.75 17 SER B N 1
ATOM 844 C CA . SER B 1 17 ? -0.054 20.906 -2.852 1 94.75 17 SER B CA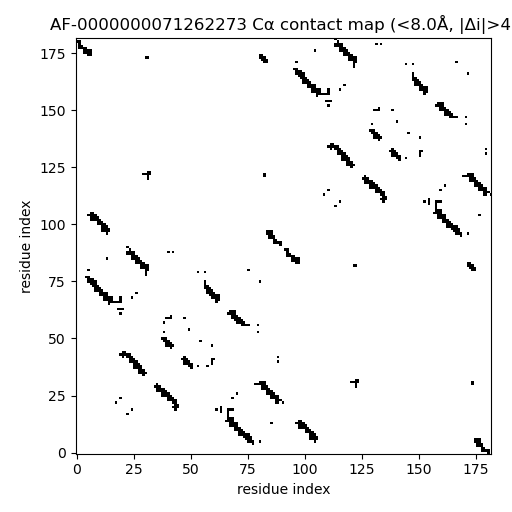 1
ATOM 845 C C . SER B 1 17 ? 0.521 21.969 -1.927 1 94.75 17 SER B C 1
ATOM 847 O O . SER B 1 17 ? 0.789 23.094 -2.357 1 94.75 17 SER B O 1
ATOM 849 N N . TYR B 1 18 ? 0.679 21.688 -0.667 1 93.38 18 TYR B N 1
ATOM 850 C CA . TYR B 1 18 ? 1.24 22.625 0.297 1 93.38 18 TYR B CA 1
ATOM 851 C C . TYR B 1 18 ? 2.748 22.453 0.423 1 93.38 18 TYR B C 1
ATOM 853 O O . TYR B 1 18 ? 3.303 21.469 -0.07 1 93.38 18 TYR B O 1
ATOM 861 N N . SER B 1 19 ? 3.385 23.484 1.153 1 92.12 19 SER B N 1
ATOM 862 C CA . SER B 1 19 ? 4.812 23.391 1.43 1 92.12 19 SER B CA 1
ATOM 863 C C . SER B 1 19 ? 5.094 22.344 2.514 1 92.12 19 SER B C 1
ATOM 865 O O . SER B 1 19 ? 4.645 22.5 3.65 1 92.12 19 SER B O 1
ATOM 867 N N . VAL B 1 20 ? 5.969 21.391 2.188 1 93.31 20 VAL B N 1
ATOM 868 C CA . VAL B 1 20 ? 6.254 20.297 3.125 1 93.31 20 VAL B CA 1
ATOM 869 C C . VAL B 1 20 ? 7.195 20.797 4.219 1 93.31 20 VAL B C 1
ATOM 871 O O . VAL B 1 20 ? 7.438 20.109 5.207 1 93.31 20 VAL B O 1
ATOM 874 N N . THR B 1 21 ? 7.723 22 4.098 1 90.88 21 THR B N 1
ATOM 875 C CA . THR B 1 21 ? 8.57 22.578 5.129 1 90.88 21 THR B CA 1
ATOM 876 C C . THR B 1 21 ? 7.758 23.516 6.031 1 90.88 21 THR B C 1
ATOM 878 O O . THR B 1 21 ? 8.227 23.922 7.094 1 90.88 21 THR B O 1
ATOM 881 N N . SER B 1 22 ? 6.531 23.844 5.645 1 91.38 22 SER B N 1
ATOM 882 C CA . SER B 1 22 ? 5.695 24.75 6.426 1 91.38 22 SER B CA 1
ATOM 883 C C . SER B 1 22 ? 4.613 23.984 7.184 1 91.38 22 SER B C 1
ATOM 885 O O . SER B 1 22 ? 4.152 24.438 8.234 1 91.38 22 SER B O 1
ATOM 887 N N . TYR B 1 23 ? 4.215 22.906 6.621 1 92.69 23 TYR B N 1
ATOM 888 C CA . TYR B 1 23 ? 3.131 22.125 7.219 1 92.69 23 TYR B CA 1
ATOM 889 C C . TYR B 1 23 ? 3.561 20.688 7.473 1 92.69 23 TYR B C 1
ATOM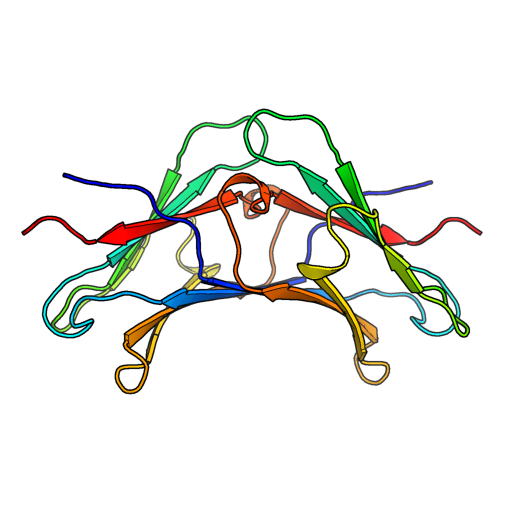 891 O O . TYR B 1 23 ? 4.348 20.125 6.707 1 92.69 23 TYR B O 1
ATOM 899 N N . GLY B 1 24 ? 3.033 20.125 8.539 1 94.44 24 GLY B N 1
ATOM 900 C CA . GLY B 1 24 ? 3.273 18.719 8.852 1 94.44 24 GLY B CA 1
ATOM 901 C C . GLY B 1 24 ? 2.314 17.781 8.148 1 94.44 24 GLY B C 1
ATOM 902 O O . GLY B 1 24 ? 1.26 18.203 7.672 1 94.44 24 GLY B O 1
ATOM 903 N N . THR B 1 25 ? 2.691 16.594 8.086 1 96.19 25 THR B N 1
ATOM 904 C CA . THR B 1 25 ? 1.87 15.57 7.461 1 96.19 25 THR B CA 1
ATOM 905 C C . THR B 1 25 ? 1.806 14.32 8.344 1 96.19 25 THR B C 1
ATOM 907 O O . THR B 1 25 ? 2.834 13.844 8.82 1 96.19 25 THR B O 1
ATOM 910 N N . ASP B 1 26 ? 0.632 13.82 8.562 1 97.19 26 ASP B N 1
ATOM 911 C CA . ASP B 1 26 ? 0.389 12.562 9.266 1 97.19 26 ASP B CA 1
ATOM 912 C C . ASP B 1 26 ? 0.208 11.406 8.289 1 97.19 26 ASP B C 1
ATOM 914 O O . ASP B 1 26 ? -0.382 11.578 7.219 1 97.19 26 ASP B O 1
ATOM 918 N N . TRP B 1 27 ? 0.717 10.234 8.695 1 97.38 27 TRP B N 1
ATOM 919 C CA . TRP B 1 27 ? 0.393 8.984 8.016 1 97.38 27 TRP B CA 1
ATOM 920 C C . TRP B 1 27 ? -0.523 8.117 8.875 1 97.38 27 TRP B C 1
ATOM 922 O O . TRP B 1 27 ? -0.321 8 10.086 1 97.38 27 TRP B O 1
ATOM 932 N N . ILE B 1 28 ? -1.523 7.516 8.18 1 97.19 28 ILE B N 1
ATOM 933 C CA . ILE B 1 28 ? -2.521 6.66 8.812 1 97.19 28 ILE B CA 1
ATOM 934 C C . ILE B 1 28 ? -2.691 5.375 8.008 1 97.19 28 ILE B C 1
ATOM 936 O O . ILE B 1 28 ? -2.672 5.406 6.773 1 97.19 28 ILE B O 1
ATOM 940 N N . GLY B 1 29 ? -2.85 4.316 8.703 1 96.5 29 GLY B N 1
ATOM 941 C CA . GLY B 1 29 ? -3.082 3.031 8.062 1 96.5 29 GLY B CA 1
ATOM 942 C C . GLY B 1 29 ? -4.332 2.334 8.57 1 96.5 29 GLY B C 1
ATOM 943 O O . GLY B 1 29 ? -4.664 2.422 9.75 1 96.5 29 GLY B O 1
ATOM 944 N N . GLN B 1 30 ? -4.918 1.591 7.699 1 95.56 30 GLN B N 1
ATOM 945 C CA . GLN B 1 30 ? -6.051 0.748 8.062 1 95.56 30 GLN B CA 1
ATOM 946 C C . GLN B 1 30 ? -5.82 -0.698 7.633 1 95.56 30 GLN B C 1
ATOM 948 O O . GLN B 1 30 ? -6.07 -1.055 6.477 1 95.56 30 GLN B O 1
ATOM 953 N N . PRO B 1 31 ? -5.309 -1.537 8.617 1 95.06 31 PRO B N 1
ATOM 954 C CA . PRO B 1 31 ? -5.188 -2.959 8.281 1 95.06 31 PRO B CA 1
ATOM 955 C C . PRO B 1 31 ? -6.516 -3.578 7.852 1 95.06 31 PRO B C 1
ATOM 957 O O . PRO B 1 31 ? -7.582 -3.07 8.211 1 95.06 31 PRO B O 1
ATOM 960 N N . ALA B 1 32 ? -6.418 -4.637 7.09 1 92.06 32 ALA B N 1
ATOM 961 C CA . ALA B 1 32 ? -7.625 -5.281 6.586 1 92.06 32 ALA B CA 1
ATOM 962 C C . ALA B 1 32 ? -8.562 -5.656 7.727 1 92.06 32 ALA B C 1
ATOM 964 O O . ALA B 1 32 ? -8.148 -6.312 8.688 1 92.06 32 ALA B O 1
ATOM 965 N N . GLY B 1 33 ? -9.758 -5.211 7.629 1 90.56 33 GLY B N 1
ATOM 966 C CA . GLY B 1 33 ? -10.789 -5.574 8.594 1 90.56 33 GLY B CA 1
ATOM 967 C C . GLY B 1 33 ? -10.625 -4.863 9.922 1 90.56 33 GLY B C 1
ATOM 968 O O . GLY B 1 33 ? -11.312 -5.191 10.898 1 90.56 33 GLY B O 1
ATOM 969 N N . LYS B 1 34 ? -9.758 -3.945 10.117 1 94.25 34 LYS B N 1
ATOM 970 C CA . LYS B 1 34 ? -9.484 -3.277 11.391 1 94.25 34 LYS B CA 1
ATOM 971 C C . LYS B 1 34 ? -9.719 -1.774 11.281 1 94.25 34 LYS B C 1
ATOM 973 O O . LYS B 1 34 ? -10 -1.262 10.195 1 94.25 34 LYS B O 1
ATOM 978 N N . ALA B 1 35 ? -9.672 -1.101 12.391 1 95 35 ALA B N 1
ATOM 979 C CA . ALA B 1 35 ? -9.867 0.346 12.453 1 95 35 ALA B CA 1
ATOM 980 C C . ALA B 1 35 ? -8.617 1.091 11.992 1 95 35 ALA B C 1
ATOM 982 O O . ALA B 1 35 ? -7.535 0.505 11.914 1 95 35 ALA B O 1
ATOM 983 N N . LEU B 1 36 ? -8.812 2.375 11.703 1 96.06 36 LEU B N 1
ATOM 984 C CA . LEU B 1 36 ? -7.711 3.262 11.352 1 96.06 36 LEU B CA 1
ATOM 985 C C . LEU B 1 36 ? -6.703 3.352 12.492 1 96.06 36 LEU B C 1
ATOM 987 O O . LEU B 1 36 ? -7.086 3.4 13.664 1 96.06 36 LEU B O 1
ATOM 991 N N . GLU B 1 37 ? -5.473 3.385 12.102 1 96.56 37 GLU B N 1
ATOM 992 C CA . GLU B 1 37 ? -4.398 3.506 13.078 1 96.56 37 GLU B CA 1
ATOM 993 C C . GLU B 1 37 ? -3.369 4.543 12.641 1 96.56 37 GLU B C 1
ATOM 995 O O . GLU B 1 37 ? -2.943 4.555 11.484 1 96.56 37 GLU B O 1
ATOM 1000 N N . TRP B 1 38 ? -2.957 5.332 13.633 1 97.38 38 TRP B N 1
ATOM 1001 C CA . TRP B 1 38 ? -1.914 6.316 13.367 1 97.38 38 TRP B CA 1
ATOM 1002 C C . TRP B 1 38 ? -0.55 5.645 13.242 1 97.38 38 TRP B C 1
ATOM 1004 O O . TRP B 1 38 ? -0.207 4.773 14.047 1 97.38 38 TRP B O 1
ATOM 1014 N N . ILE B 1 39 ? 0.268 6.039 12.203 1 97.69 39 ILE B N 1
ATOM 1015 C CA . ILE B 1 39 ? 1.593 5.477 11.961 1 97.69 39 ILE B CA 1
ATOM 1016 C C . ILE B 1 39 ? 2.662 6.449 12.453 1 97.69 39 ILE B C 1
ATOM 1018 O O . ILE B 1 39 ? 3.561 6.062 13.211 1 97.69 39 ILE B O 1
ATOM 1022 N N . GLY B 1 40 ? 2.547 7.703 11.984 1 97.5 40 GLY B N 1
ATOM 1023 C CA . GLY B 1 40 ? 3.533 8.711 12.344 1 97.5 40 GLY B CA 1
ATOM 1024 C C . GLY B 1 40 ? 3.266 10.062 11.711 1 97.5 40 GLY B C 1
ATOM 1025 O O . GLY B 1 40 ? 2.338 10.203 10.906 1 97.5 40 GLY B O 1
ATOM 1026 N N . VAL B 1 41 ? 4.098 11.039 12.102 1 96.94 41 VAL B N 1
ATOM 1027 C CA . VAL B 1 41 ? 3.949 12.406 11.609 1 96.94 41 VAL B CA 1
ATOM 1028 C C . VAL B 1 41 ? 5.324 13.016 11.352 1 96.94 41 VAL B C 1
ATOM 1030 O O . VAL B 1 41 ? 6.273 12.75 12.094 1 96.94 41 VAL B O 1
ATOM 1033 N N . ILE B 1 42 ? 5.402 13.766 10.281 1 96.44 42 ILE B N 1
ATOM 1034 C CA . ILE B 1 42 ? 6.562 14.617 10.023 1 96.44 42 ILE B CA 1
ATOM 1035 C C . ILE B 1 42 ? 6.152 16.078 10.086 1 96.44 42 ILE B C 1
ATOM 1037 O O . ILE B 1 42 ? 5.254 16.516 9.359 1 96.44 42 ILE B O 1
ATOM 1041 N N . TRP B 1 43 ? 6.754 16.812 10.945 1 94.06 43 TRP B N 1
ATOM 1042 C CA . TRP B 1 43 ? 6.438 18.219 11.094 1 94.06 43 TRP B CA 1
ATOM 1043 C C . TRP B 1 43 ? 7.305 19.062 10.164 1 94.06 43 TRP B C 1
ATOM 1045 O O . TRP B 1 43 ? 8.258 18.562 9.57 1 94.06 43 TRP B O 1
ATOM 1055 N N . SER B 1 44 ? 6.832 20.391 9.781 1 81.5 44 SER B N 1
ATOM 1056 C CA . SER B 1 44 ? 7.504 21.328 8.883 1 81.5 44 SER B CA 1
ATOM 1057 C C . SER B 1 44 ? 8.938 21.578 9.32 1 81.5 44 SER B C 1
ATOM 1059 O O . SER B 1 44 ? 9.844 21.703 8.492 1 81.5 44 SER B O 1
ATOM 1061 N N . THR B 1 45 ? 9.062 21.844 10.523 1 75.75 45 THR B N 1
ATOM 1062 C CA . THR B 1 45 ? 10.422 22.047 11.031 1 75.75 45 THR B CA 1
ATOM 1063 C C . THR B 1 45 ? 11.055 20.719 11.398 1 75.75 45 THR B C 1
ATOM 1065 O O . THR B 1 45 ? 10.477 19.656 11.164 1 75.75 45 THR B O 1
ATOM 1068 N N . ARG B 1 46 ? 11.859 20.609 12.211 1 69 46 ARG B N 1
ATOM 1069 C CA . ARG B 1 46 ? 12.555 19.453 12.742 1 69 46 ARG B CA 1
ATOM 1070 C C . ARG B 1 46 ? 11.641 18.625 13.648 1 69 46 ARG B C 1
ATOM 1072 O O . ARG B 1 46 ? 10.758 19.188 14.312 1 69 46 ARG B O 1
ATOM 1079 N N . GLY B 1 47 ? 11.375 17.391 13.273 1 89.75 47 GLY B N 1
ATOM 1080 C CA . GLY B 1 47 ? 10.734 16.484 14.219 1 89.75 47 GLY B CA 1
ATOM 1081 C C . GLY B 1 47 ? 9.992 15.344 13.539 1 89.75 47 GLY B C 1
ATOM 1082 O O . GLY B 1 47 ? 9.445 15.516 12.445 1 89.75 47 GLY B O 1
ATOM 1083 N N . LEU B 1 48 ? 10.086 14.281 14.062 1 94.31 48 LEU B N 1
ATOM 1084 C CA . LEU B 1 48 ? 9.477 13.023 13.641 1 94.31 48 LEU B CA 1
ATOM 1085 C C . LEU B 1 48 ? 8.945 12.242 14.836 1 94.31 48 LEU B C 1
ATOM 1087 O O . LEU B 1 48 ? 9.562 12.242 15.906 1 94.31 48 LEU B O 1
ATOM 1091 N N . ALA B 1 49 ? 7.738 11.844 14.664 1 96.25 49 ALA B N 1
ATOM 1092 C CA . ALA B 1 49 ? 7.227 10.914 15.672 1 96.25 49 ALA B CA 1
ATOM 1093 C C . ALA B 1 49 ? 6.555 9.711 15.023 1 96.25 49 ALA B C 1
ATOM 1095 O O . ALA B 1 49 ? 5.91 9.844 13.977 1 96.25 49 ALA B O 1
ATOM 1096 N N . TYR B 1 50 ? 6.73 8.578 15.703 1 97.5 50 TYR B N 1
ATOM 1097 C CA . TYR B 1 50 ? 6.105 7.336 15.266 1 97.5 50 TYR B CA 1
ATOM 1098 C C . TYR B 1 50 ? 5.301 6.703 16.391 1 97.5 50 TYR B C 1
ATOM 1100 O O . TYR B 1 50 ? 5.625 6.875 17.562 1 97.5 50 TYR B O 1
ATOM 1108 N N . LYS B 1 51 ? 4.211 6.012 15.914 1 97.38 51 LYS B N 1
ATOM 1109 C CA . LYS B 1 51 ? 3.652 5.051 16.859 1 97.38 51 LYS B CA 1
ATOM 1110 C C . LYS B 1 51 ? 4.711 4.051 17.312 1 97.38 51 LYS B C 1
ATOM 1112 O O . LYS B 1 51 ? 5.422 3.473 16.484 1 97.38 51 LYS B O 1
ATOM 1117 N N . ASP B 1 52 ? 4.762 3.725 18.562 1 96.94 52 ASP B N 1
ATOM 1118 C CA . ASP B 1 52 ? 5.852 2.939 19.141 1 96.94 52 ASP B CA 1
ATOM 1119 C C . ASP B 1 52 ? 5.949 1.566 18.484 1 96.94 52 ASP B C 1
ATOM 1121 O O . ASP B 1 52 ? 7.043 1.117 18.125 1 96.94 52 ASP B O 1
ATOM 1125 N N . SER B 1 53 ? 4.895 0.929 18.25 1 94.81 53 SER B N 1
ATOM 1126 C CA . SER B 1 53 ? 4.898 -0.435 17.734 1 94.81 53 SER B CA 1
ATOM 1127 C C . SER B 1 53 ? 5.277 -0.465 16.266 1 94.81 53 SER B C 1
ATOM 1129 O O . SER B 1 53 ? 5.559 -1.531 15.703 1 94.81 53 SER B O 1
ATOM 1131 N N . LEU B 1 54 ? 5.332 0.764 15.602 1 96.12 54 LEU B N 1
ATOM 1132 C CA . LEU B 1 54 ? 5.562 0.803 14.164 1 96.12 54 LEU B CA 1
ATOM 1133 C C . LEU B 1 54 ? 6.867 1.529 13.844 1 96.12 54 LEU B C 1
ATOM 1135 O O . LEU B 1 54 ? 7.219 1.694 12.672 1 96.12 54 LEU B O 1
ATOM 1139 N N . ARG B 1 55 ? 7.598 1.916 14.867 1 95.5 55 ARG B N 1
ATOM 1140 C CA . ARG B 1 55 ? 8.789 2.744 14.703 1 95.5 55 ARG B CA 1
ATOM 1141 C C . ARG B 1 55 ? 9.883 1.988 13.953 1 95.5 55 ARG B C 1
ATOM 1143 O O . ARG B 1 55 ? 10.656 2.586 13.203 1 95.5 55 ARG B O 1
ATOM 1150 N N . SER B 1 56 ? 9.961 0.697 14.172 1 95.19 56 SER B N 1
ATOM 1151 C CA . SER B 1 56 ? 11.023 -0.079 13.539 1 95.19 56 SER B CA 1
ATOM 1152 C C . SER B 1 56 ? 10.641 -0.484 12.117 1 95.19 56 SER B C 1
ATOM 1154 O O . SER B 1 56 ? 11.492 -0.933 11.344 1 95.19 56 SER B O 1
ATOM 1156 N N . LYS B 1 57 ? 9.391 -0.344 11.781 1 96.75 57 LYS B N 1
ATOM 1157 C CA . LYS B 1 57 ? 8.883 -0.83 10.5 1 96.75 57 LYS B CA 1
ATOM 1158 C C . LYS B 1 57 ? 8.883 0.279 9.453 1 96.75 57 LYS B C 1
ATOM 1160 O O . LYS B 1 57 ? 9.055 0.014 8.258 1 96.75 57 LYS B O 1
ATOM 1165 N N . PHE B 1 58 ? 8.695 1.515 9.922 1 98.12 58 PHE B N 1
ATOM 1166 C CA . PHE B 1 58 ? 8.422 2.57 8.953 1 98.12 58 PHE B CA 1
ATOM 1167 C C . PHE B 1 58 ? 9.445 3.699 9.086 1 98.12 58 PHE B C 1
ATOM 1169 O O . PHE B 1 58 ? 9.984 3.926 10.164 1 98.12 58 PHE B O 1
ATOM 1176 N N . SER B 1 59 ? 9.641 4.414 8 1 97.62 59 SER B N 1
ATOM 1177 C CA . SER B 1 59 ? 10.359 5.684 7.941 1 97.62 59 SER B CA 1
ATOM 1178 C C . SER B 1 59 ? 9.586 6.715 7.125 1 97.62 59 SER B C 1
ATOM 1180 O O . SER B 1 59 ? 8.984 6.379 6.102 1 97.62 59 SER B O 1
ATOM 1182 N N . ILE B 1 60 ? 9.594 7.898 7.586 1 97.81 60 ILE B N 1
ATOM 1183 C CA . ILE B 1 60 ? 8.953 9.008 6.891 1 97.81 60 ILE B CA 1
ATOM 1184 C C . ILE B 1 60 ? 10.008 10.039 6.492 1 97.81 60 ILE B C 1
ATOM 1186 O O . ILE B 1 60 ? 10.805 10.484 7.324 1 97.81 60 ILE B O 1
ATOM 1190 N N . THR B 1 61 ? 10.055 10.383 5.215 1 96.94 61 THR B N 1
ATOM 1191 C CA . THR B 1 61 ? 10.977 11.398 4.723 1 96.94 61 THR B CA 1
ATOM 1192 C C . THR B 1 61 ? 10.258 12.383 3.801 1 96.94 61 THR B C 1
ATOM 1194 O O . THR B 1 61 ? 9.078 12.203 3.49 1 96.94 61 THR B O 1
ATOM 1197 N N . ARG B 1 62 ? 10.93 13.477 3.445 1 95.38 62 ARG B N 1
ATOM 1198 C CA . ARG B 1 62 ? 10.359 14.453 2.521 1 95.38 62 ARG B CA 1
ATOM 1199 C C . ARG B 1 62 ? 11.305 14.727 1.356 1 95.38 62 ARG B C 1
ATOM 1201 O O . ARG B 1 62 ? 12.523 14.719 1.526 1 95.38 62 ARG B O 1
ATOM 1208 N N . ASP B 1 63 ? 10.758 14.844 0.257 1 95.44 63 ASP B N 1
ATOM 1209 C CA . ASP B 1 63 ? 11.422 15.422 -0.908 1 95.44 63 ASP B CA 1
ATOM 1210 C C . ASP B 1 63 ? 10.898 16.828 -1.187 1 95.44 63 ASP B C 1
ATOM 1212 O O . ASP B 1 63 ? 9.836 17 -1.8 1 95.44 63 ASP B O 1
ATOM 1216 N N . THR B 1 64 ? 11.656 17.828 -0.799 1 93.81 64 THR B N 1
ATOM 1217 C CA . THR B 1 64 ? 11.203 19.203 -0.84 1 93.81 64 THR B CA 1
ATOM 121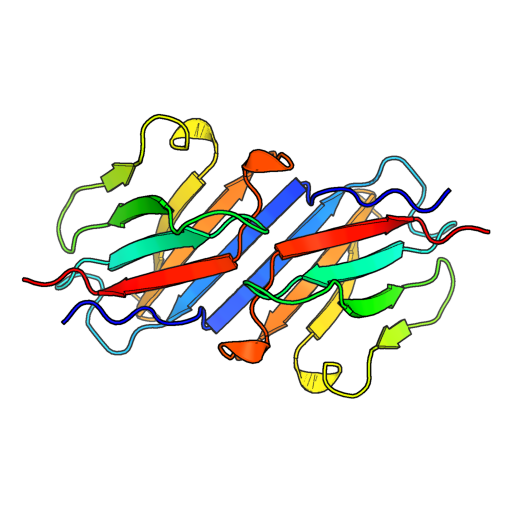8 C C . THR B 1 64 ? 11.086 19.703 -2.281 1 93.81 64 THR B C 1
ATOM 1220 O O . THR B 1 64 ? 10.227 20.531 -2.596 1 93.81 64 THR B O 1
ATOM 1223 N N . SER B 1 65 ? 11.914 19.172 -3.158 1 95.56 65 SER B N 1
ATOM 1224 C CA . SER B 1 65 ? 11.922 19.625 -4.543 1 95.56 65 SER B CA 1
ATOM 1225 C C . SER B 1 65 ? 10.609 19.281 -5.242 1 95.56 65 SER B C 1
ATOM 1227 O O . SER B 1 65 ? 10.164 20 -6.137 1 95.56 65 SER B O 1
ATOM 1229 N N . SER B 1 66 ? 9.898 18.219 -4.836 1 95.81 66 SER B N 1
ATOM 1230 C CA . SER B 1 66 ? 8.656 17.812 -5.473 1 95.81 66 SER B CA 1
ATOM 1231 C C . SER B 1 66 ? 7.477 17.922 -4.508 1 95.81 66 SER B C 1
ATOM 1233 O O . SER B 1 66 ? 6.367 17.484 -4.82 1 95.81 66 SER B O 1
ATOM 1235 N N . ASN B 1 67 ? 7.688 18.484 -3.332 1 95.75 67 ASN B N 1
ATOM 1236 C CA . ASN B 1 67 ? 6.691 18.562 -2.268 1 95.75 67 ASN B CA 1
ATOM 1237 C C . ASN B 1 67 ? 6.004 17.219 -2.035 1 95.75 67 ASN B C 1
ATOM 1239 O O . ASN B 1 67 ? 4.773 17.141 -2.057 1 95.75 67 ASN B O 1
ATOM 1243 N N . THR B 1 68 ? 6.875 16.25 -1.806 1 97.12 68 THR B N 1
ATOM 1244 C CA . THR B 1 68 ? 6.41 14.891 -1.601 1 97.12 68 THR B CA 1
ATOM 1245 C C . THR B 1 68 ? 6.832 14.375 -0.229 1 97.12 68 THR B C 1
ATOM 1247 O O . THR B 1 68 ? 7.98 14.555 0.181 1 97.12 68 THR B O 1
ATOM 1250 N N . ILE B 1 69 ? 5.859 13.789 0.49 1 97.5 69 ILE B N 1
ATOM 1251 C CA . ILE B 1 69 ? 6.156 13.055 1.714 1 97.5 69 ILE B CA 1
ATOM 1252 C C . ILE B 1 69 ? 6.172 11.555 1.425 1 97.5 69 ILE B C 1
ATOM 1254 O O . ILE B 1 69 ? 5.246 11.031 0.809 1 97.5 69 ILE B O 1
ATOM 1258 N N . ILE B 1 70 ? 7.254 10.883 1.883 1 98.44 70 ILE B N 1
ATOM 1259 C CA . ILE B 1 70 ? 7.469 9.484 1.521 1 98.44 70 ILE B CA 1
ATOM 1260 C C . ILE B 1 70 ? 7.363 8.609 2.766 1 98.44 70 ILE B C 1
ATOM 1262 O O . ILE B 1 70 ? 8 8.883 3.783 1 98.44 70 ILE B O 1
ATOM 1266 N N . LEU B 1 71 ? 6.492 7.613 2.684 1 98.56 71 LEU B N 1
ATOM 1267 C CA . LEU B 1 71 ? 6.441 6.559 3.693 1 98.56 71 LEU B CA 1
ATOM 1268 C C . LEU B 1 71 ? 7.125 5.293 3.191 1 98.56 71 LEU B C 1
ATOM 1270 O O . LEU B 1 71 ? 6.781 4.777 2.125 1 98.56 71 LEU B O 1
ATOM 1274 N N . GLN B 1 72 ? 8.102 4.82 3.904 1 98.69 72 GLN B N 1
ATOM 1275 C CA . GLN B 1 72 ? 8.789 3.582 3.559 1 98.69 72 GLN B CA 1
ATOM 1276 C C . GLN B 1 72 ? 8.594 2.525 4.645 1 98.69 72 GLN B C 1
ATOM 1278 O O . GLN B 1 72 ? 8.828 2.791 5.824 1 98.69 72 GLN B O 1
ATOM 1283 N N . GLY B 1 73 ? 8.125 1.353 4.215 1 98.31 73 GLY B N 1
ATOM 1284 C CA . GLY B 1 73 ? 8.039 0.198 5.094 1 98.31 73 GLY B CA 1
ATOM 1285 C C . GLY B 1 73 ? 9 -0.911 4.723 1 98.31 73 GLY B C 1
ATOM 1286 O O . GLY B 1 73 ? 9.227 -1.171 3.537 1 98.31 73 GLY B O 1
ATOM 1287 N N . LYS B 1 74 ? 9.484 -1.57 5.73 1 97.38 74 LYS B N 1
ATOM 1288 C CA . LYS B 1 74 ? 10.414 -2.668 5.488 1 97.38 74 LYS B CA 1
ATOM 1289 C C . LYS B 1 74 ? 10.055 -3.893 6.324 1 97.38 74 LYS B C 1
ATOM 1291 O O . LYS B 1 74 ? 9.391 -3.771 7.359 1 97.38 74 LYS B O 1
ATOM 1296 N N . ASN B 1 75 ? 10.531 -5.047 5.793 1 95.69 75 ASN B N 1
ATOM 1297 C CA . ASN B 1 75 ? 10.289 -6.305 6.488 1 95.69 75 ASN B CA 1
ATOM 1298 C C . ASN B 1 75 ? 8.836 -6.418 6.949 1 95.69 75 ASN B C 1
ATOM 1300 O O . ASN B 1 75 ? 8.57 -6.703 8.117 1 95.69 75 ASN B O 1
ATOM 1304 N N . MET B 1 76 ? 7.992 -6.168 5.98 1 94.38 76 MET B N 1
ATOM 1305 C CA . MET B 1 76 ? 6.57 -6.055 6.281 1 94.38 76 MET B CA 1
ATOM 1306 C C . MET B 1 76 ? 5.98 -7.406 6.664 1 94.38 76 MET B C 1
ATOM 1308 O O . MET B 1 76 ? 6.184 -8.398 5.961 1 94.38 76 MET B O 1
ATOM 1312 N N . GLN B 1 77 ? 5.25 -7.438 7.84 1 91.88 77 GLN B N 1
ATOM 1313 C CA . GLN B 1 77 ? 4.449 -8.578 8.273 1 91.88 77 GLN B CA 1
ATOM 1314 C C . GLN B 1 77 ? 2.967 -8.336 8.008 1 91.88 77 GLN B C 1
ATOM 1316 O O . GLN B 1 77 ? 2.559 -7.219 7.699 1 91.88 77 GLN B O 1
ATOM 1321 N N . ALA B 1 78 ? 2.234 -9.406 8.117 1 86.19 78 ALA B N 1
ATOM 1322 C CA . ALA B 1 78 ? 0.803 -9.32 7.844 1 86.19 78 ALA B CA 1
ATOM 1323 C C . ALA B 1 78 ? 0.156 -8.195 8.656 1 86.19 78 ALA B C 1
ATOM 1325 O O . ALA B 1 78 ? -0.708 -7.477 8.148 1 86.19 78 ALA B O 1
ATOM 1326 N N . GLU B 1 79 ? 0.639 -8 9.859 1 87.12 79 GLU B N 1
ATOM 1327 C CA . GLU B 1 79 ? 0.033 -7.031 10.766 1 87.12 79 GLU B CA 1
ATOM 1328 C C . GLU B 1 79 ? 0.409 -5.605 10.383 1 87.12 79 GLU B C 1
ATOM 1330 O O . GLU B 1 79 ? -0.223 -4.648 10.828 1 87.12 79 GLU B O 1
ATOM 1335 N N . ASP B 1 80 ? 1.441 -5.52 9.523 1 91.38 80 ASP B N 1
ATOM 1336 C CA . ASP B 1 80 ? 1.937 -4.199 9.141 1 91.38 80 ASP B CA 1
ATOM 1337 C C . ASP B 1 80 ? 1.255 -3.709 7.863 1 91.38 80 ASP B C 1
ATOM 1339 O O . ASP B 1 80 ? 1.315 -2.52 7.539 1 91.38 80 ASP B O 1
ATOM 1343 N N . THR B 1 81 ? 0.668 -4.633 7.145 1 93.56 81 THR B N 1
ATOM 1344 C CA . THR B 1 81 ? 0.048 -4.266 5.875 1 93.56 81 THR B CA 1
ATOM 1345 C C . THR B 1 81 ? -1.258 -3.512 6.113 1 93.56 81 THR B C 1
ATOM 1347 O O . THR B 1 81 ? -2.014 -3.84 7.027 1 93.56 81 THR B O 1
ATOM 1350 N N . ALA B 1 82 ? -1.507 -2.484 5.312 1 96.25 82 ALA B N 1
ATOM 1351 C CA . ALA B 1 82 ? -2.654 -1.602 5.504 1 96.25 82 ALA B CA 1
ATOM 1352 C C . ALA B 1 82 ? -2.982 -0.842 4.223 1 96.25 82 ALA B C 1
ATOM 1354 O O . ALA B 1 82 ? -2.195 -0.847 3.273 1 96.25 82 ALA B O 1
ATOM 1355 N N . VAL B 1 83 ? -4.238 -0.346 4.227 1 97 83 VAL B N 1
ATOM 1356 C CA . VAL B 1 83 ? -4.504 0.785 3.342 1 97 83 VAL B CA 1
ATOM 1357 C C . VAL B 1 83 ? -3.914 2.059 3.943 1 97 83 VAL B C 1
ATOM 1359 O O . VAL B 1 83 ? -4.156 2.371 5.113 1 97 83 VAL B O 1
ATOM 1362 N N . TYR B 1 84 ? -3.178 2.838 3.104 1 97 84 TYR B N 1
ATOM 1363 C CA . TYR B 1 84 ? -2.467 3.984 3.658 1 97 84 TYR B CA 1
ATOM 1364 C C . TYR B 1 84 ? -3.076 5.293 3.174 1 97 84 TYR B C 1
ATOM 1366 O O . TYR B 1 84 ? -3.445 5.418 2.004 1 97 84 TYR B O 1
ATOM 1374 N N . TYR B 1 85 ? -3.139 6.223 4.113 1 96.88 85 TYR B N 1
ATOM 1375 C CA . TYR B 1 85 ? -3.578 7.594 3.883 1 96.88 85 TYR B CA 1
ATOM 1376 C C . TYR B 1 85 ? -2.59 8.594 4.473 1 96.88 85 TYR B C 1
ATOM 1378 O O . TYR B 1 85 ? -1.783 8.234 5.336 1 96.88 85 TYR B O 1
ATOM 1386 N N . PHE B 1 86 ? -2.637 9.719 3.965 1 97.06 86 PHE B N 1
ATOM 1387 C CA . PHE B 1 86 ? -1.919 10.797 4.629 1 97.06 86 PHE B CA 1
ATOM 1388 C C . PHE B 1 86 ? -2.812 12.023 4.789 1 97.06 86 PHE B C 1
ATOM 1390 O O . PHE B 1 86 ? -3.848 12.133 4.129 1 97.06 86 PHE B O 1
ATOM 1397 N N . ALA B 1 87 ? -2.477 12.898 5.711 1 96.44 87 ALA B N 1
ATOM 1398 C CA . ALA B 1 87 ? -3.227 14.125 5.961 1 96.44 87 ALA B CA 1
ATOM 1399 C C . ALA B 1 87 ? -2.301 15.25 6.418 1 96.44 87 ALA B C 1
ATOM 1401 O O . ALA B 1 87 ? -1.312 15.008 7.109 1 96.44 87 ALA B O 1
ATOM 1402 N N . ARG B 1 88 ? -2.693 16.375 5.949 1 94.94 88 ARG B N 1
ATOM 1403 C CA . ARG B 1 88 ? -1.968 17.531 6.469 1 94.94 88 ARG B CA 1
ATOM 1404 C C . ARG B 1 88 ? -2.23 17.719 7.957 1 94.94 88 ARG B C 1
ATOM 1406 O O . ARG B 1 88 ? -3.375 17.625 8.406 1 94.94 88 ARG B O 1
ATOM 1413 N N . GLU B 1 89 ? -1.139 17.875 8.609 1 88.81 89 GLU B N 1
ATOM 1414 C CA . GLU B 1 89 ? -1.294 18.125 10.039 1 88.81 89 GLU B CA 1
ATOM 1415 C C . GLU B 1 89 ? -1.945 19.484 10.289 1 88.81 89 GLU B C 1
ATOM 1417 O O . GLU B 1 89 ? -1.604 20.484 9.641 1 88.81 89 GLU B O 1
ATOM 1422 N N . SER B 1 90 ? -3.199 19.469 10.945 1 75.31 90 SER B N 1
ATOM 1423 C CA . SER B 1 90 ? -3.877 20.719 11.234 1 75.31 90 SER B CA 1
ATOM 1424 C C . SER B 1 90 ? -3.043 21.594 12.172 1 75.31 90 SER B C 1
ATOM 1426 O O . SER B 1 90 ? -2.287 21.078 13 1 75.31 90 SER B O 1
ATOM 1428 N N . LYS B 1 91 ? -2.752 22.906 11.711 1 60.22 91 LYS B N 1
ATOM 1429 C CA . LYS B 1 91 ? -2.156 23.875 12.609 1 60.22 91 LYS B CA 1
ATOM 1430 C C . LYS B 1 91 ? -2.965 24 13.898 1 60.22 91 LYS B C 1
ATOM 1432 O O . LYS B 1 91 ? -4.176 23.766 13.906 1 60.22 91 LYS B O 1
#

Foldseek 3Di:
DDDDFDDFKDKDKDQDPDQCLQWKKWKWWAQPPGDIDTAWMDGNHDDIDGDPVCVVFWDWDADRVRRIIMIMGGRDHSVRDGDMDMDIDDD/DDDDFDDFKDKDKDQDPDQCLQWKKWKWWAQPPGDIDTAWMDGNHDDIDGDPVCVVFWDWDADRVRRIIMIMGGRDHSVRDGDMDMDIDDD

Radius of gyration: 16.61 Å; Cα contacts (8 Å, |Δi|>4): 458; chains: 2; bounding box: 33×50×40 Å

Secondary structure (DSSP, 8-state):
----B--SEEEEEEE-SS-TTTS-EEEEEE-TTS--EEEEEE-SSS-EEE-GGGTTTEEEEEEGGGTEEEEEEES--GGG--EEEEEEPP-/----B--SEEEEEEE-SS-TTTS-EEEEEE-TTS--EEEEEE-SSS-EEE-GGGTTTEEEEEEGGGTEEEEEEES--GGG--EEEEEEPP-

Sequence (182 aa):
SYVLTQPESLTINCKVSYSVTSYGTDWIGQPAGKALEWIGVIWSTRGLAYKDSLRSKFSITRDTSSNTIILQGKNMQAEDTAVYYFARESKSYVLTQPESLTINCKVSYSVTSYGTDWIGQPAGKALEWIGVIWSTRGLAYKDSLRSKFSITRDTSSNTIILQGKNMQAEDTAVYYFARESK